Protein AF-A0A413ZVY8-F1 (afdb_monomer)

Nearest PDB structures (foldseek):
  7ovv-assembly1_B  TM=8.507E-01  e=1.824E-01  Arabidopsis thaliana
  8xbn-assembly1_A  TM=8.697E-01  e=4.868E-01  Arabidopsis thaliana
  8xbp-assembly1_Q  TM=8.707E-01  e=9.605E-01  Arabidopsis thaliana
  7zkt-assembly4_H  TM=8.630E-01  e=1.511E+00  Physcomitrium patens
  8xjh-assembly1_B  TM=7.318E-01  e=7.658E-01  Arabidopsis thaliana

pLDDT: mean 75.81, std 13.8, range [43.09, 90.81]

Foldseek 3Di:
DDPVPPPPCVVLVVVVVVVVVCVVVVNDDDDDDDDPVCVVVVVVCVVSVDDDPDDDPPD

Sequence (59 aa):
MDNKFQNKGIGSDIIHDVLRYLKMSKFKKVRLGVDKGNPQSYSFWKKNGFSVISENEYI

Mean predicted aligned error: 8.53 Å

Organism: NCBI:txid39491

InterPro domains:
  IPR000182 GNAT domain [PF00583] (3-50)
  IPR000182 GNAT domain [PS51186] (1-59)
  IPR016181 Acyl-CoA N-acyltransferase [SSF55729] (2-57)

Solvent-accessible surface area (backbone atoms only — not comparable to full-atom values): 4058 Å² total; per-residue (Å²): 133,71,83,85,62,65,94,69,55,56,72,54,53,54,49,50,53,52,52,50,52,39,49,73,70,68,52,89,78,87,87,80,91,74,66,86,92,37,66,67,57,52,54,52,42,48,74,68,74,49,74,94,85,73,8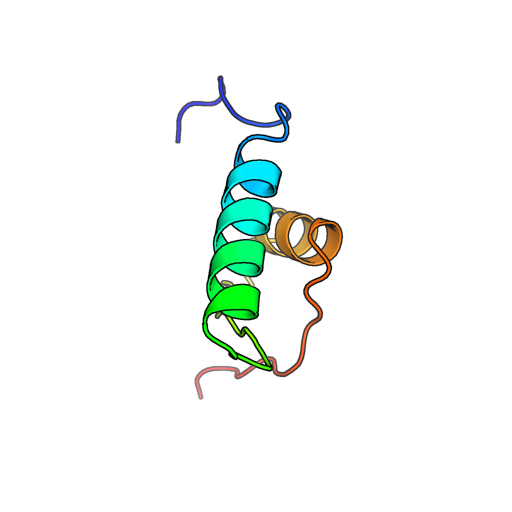4,79,73,89,125

Secondary structure (DSSP, 8-state):
--TTSTTSSHHHHHHHHHHHHHHHTT---------TT-HHHHHHHHHTT----------

Radius of gyration: 13.19 Å; Cα contacts (8 Å, |Δi|>4): 14; chains: 1; bounding box: 36×20×32 Å

Structure (mmCIF, N/CA/C/O backbone):
data_AF-A0A413ZVY8-F1
#
_entry.id   AF-A0A413ZVY8-F1
#
loop_
_atom_site.group_PDB
_atom_site.id
_atom_site.type_symbol
_atom_site.label_atom_id
_atom_site.label_alt_id
_atom_site.label_comp_id
_atom_site.label_asym_id
_atom_site.label_entity_id
_atom_site.label_seq_id
_atom_site.pdbx_PDB_ins_code
_atom_site.Cartn_x
_atom_site.Cartn_y
_atom_site.Cartn_z
_atom_site.occupancy
_atom_site.B_iso_or_equiv
_atom_site.auth_seq_id
_atom_site.auth_comp_id
_atom_site.auth_asym_id
_atom_site.auth_atom_id
_atom_site.pdbx_PDB_model_num
ATOM 1 N N . MET A 1 1 ? 11.602 -6.067 13.567 1.00 47.88 1 MET A N 1
ATOM 2 C CA . MET A 1 1 ? 12.001 -5.785 12.170 1.00 47.88 1 MET A CA 1
ATOM 3 C C . MET A 1 1 ? 13.269 -4.955 12.206 1.00 47.88 1 MET A C 1
ATOM 5 O O . MET A 1 1 ? 13.281 -3.938 12.884 1.00 47.88 1 MET A O 1
ATOM 9 N N . ASP A 1 2 ? 14.322 -5.413 11.531 1.00 43.44 2 ASP A N 1
ATOM 10 C CA . ASP A 1 2 ? 15.621 -4.739 11.464 1.00 43.44 2 ASP A CA 1
ATOM 11 C C . ASP A 1 2 ? 15.499 -3.328 10.871 1.00 43.44 2 ASP A C 1
ATOM 13 O O . ASP A 1 2 ? 15.020 -3.146 9.749 1.00 43.44 2 ASP A O 1
ATOM 17 N N . ASN A 1 3 ? 15.998 -2.325 11.599 1.00 49.97 3 ASN A N 1
ATOM 18 C CA . ASN A 1 3 ? 15.979 -0.907 11.212 1.00 49.97 3 ASN A CA 1
ATOM 19 C C . ASN A 1 3 ? 16.776 -0.613 9.914 1.00 49.97 3 ASN A C 1
ATOM 21 O O . ASN A 1 3 ? 16.767 0.501 9.400 1.00 49.97 3 ASN A O 1
ATOM 25 N N . LYS A 1 4 ? 17.474 -1.620 9.366 1.00 53.09 4 LYS A N 1
ATOM 26 C CA . LYS A 1 4 ? 18.347 -1.537 8.182 1.00 53.09 4 LYS A CA 1
ATOM 27 C C . LYS A 1 4 ? 17.622 -1.591 6.831 1.00 53.09 4 LYS A C 1
ATOM 29 O O . LYS A 1 4 ? 18.238 -1.285 5.807 1.00 53.09 4 LYS A O 1
ATOM 34 N N . PHE A 1 5 ? 16.346 -1.977 6.809 1.00 54.62 5 PHE A N 1
ATOM 35 C CA . PHE A 1 5 ? 15.575 -2.144 5.567 1.00 54.62 5 PHE A CA 1
ATOM 36 C C . PHE A 1 5 ? 14.406 -1.158 5.422 1.00 54.62 5 PHE A C 1
ATOM 38 O O . PHE A 1 5 ? 13.754 -1.126 4.377 1.00 54.62 5 PHE A O 1
ATOM 45 N N . GLN A 1 6 ? 14.158 -0.313 6.428 1.00 52.31 6 GLN A N 1
ATOM 46 C CA . GLN A 1 6 ? 13.209 0.794 6.305 1.00 52.31 6 GLN A CA 1
ATOM 47 C C . GLN A 1 6 ? 13.782 1.896 5.389 1.00 52.31 6 GLN A C 1
ATOM 49 O O . GLN A 1 6 ? 14.992 2.065 5.287 1.00 52.31 6 GLN A O 1
ATOM 54 N N . ASN A 1 7 ? 12.911 2.631 4.687 1.00 55.66 7 ASN A N 1
ATOM 55 C CA . ASN A 1 7 ? 13.235 3.701 3.718 1.00 55.66 7 ASN A CA 1
ATOM 56 C C . ASN A 1 7 ? 13.902 3.299 2.388 1.00 55.66 7 ASN A C 1
ATOM 58 O O . ASN A 1 7 ? 14.156 4.170 1.562 1.00 55.66 7 ASN A O 1
ATOM 62 N N . LYS A 1 8 ? 14.109 2.007 2.110 1.00 59.09 8 LYS A N 1
ATOM 63 C CA . LYS A 1 8 ? 14.694 1.553 0.831 1.00 59.09 8 LYS A CA 1
ATOM 64 C C . LYS A 1 8 ? 13.689 1.244 -0.282 1.00 59.09 8 LYS A C 1
ATOM 66 O O . LYS A 1 8 ? 14.081 0.729 -1.315 1.00 59.09 8 LYS A O 1
ATOM 71 N N . GLY A 1 9 ? 12.394 1.483 -0.071 1.00 66.44 9 GLY A N 1
ATOM 72 C CA . GLY A 1 9 ? 11.365 1.157 -1.071 1.00 66.44 9 GLY A CA 1
ATOM 73 C C . GLY A 1 9 ? 11.072 -0.341 -1.240 1.00 66.44 9 GLY A C 1
ATOM 74 O O . GLY A 1 9 ? 10.073 -0.675 -1.857 1.00 66.44 9 GLY A O 1
ATOM 75 N N . ILE A 1 10 ? 11.835 -1.230 -0.593 1.00 75.69 10 ILE A N 1
ATOM 76 C CA . ILE A 1 10 ? 11.699 -2.697 -0.695 1.00 75.69 10 ILE A CA 1
ATOM 77 C C . ILE A 1 10 ? 10.261 -3.167 -0.439 1.00 75.69 10 ILE A C 1
ATOM 79 O O . ILE A 1 10 ? 9.729 -3.987 -1.179 1.00 75.69 10 ILE A O 1
ATOM 83 N N . GLY A 1 11 ? 9.599 -2.626 0.591 1.00 75.75 11 GLY A N 1
ATOM 84 C CA . GLY A 1 11 ? 8.202 -2.969 0.866 1.00 75.75 11 GLY A CA 1
ATOM 85 C C . GLY A 1 11 ? 7.260 -2.568 -0.274 1.00 75.75 11 GLY A C 1
ATOM 86 O O . GLY A 1 11 ? 6.329 -3.304 -0.589 1.00 75.75 11 GLY A O 1
ATOM 87 N N . SER A 1 12 ? 7.512 -1.424 -0.911 1.00 79.44 12 SER A N 1
ATOM 88 C CA . SER A 1 12 ? 6.745 -0.982 -2.074 1.00 79.44 12 SER A CA 1
ATOM 89 C C . SER A 1 12 ? 7.005 -1.864 -3.290 1.00 79.44 12 SER A C 1
ATOM 91 O O . SER A 1 12 ? 6.048 -2.216 -3.969 1.00 79.44 12 SER A O 1
ATOM 93 N N . ASP A 1 13 ? 8.249 -2.272 -3.547 1.00 85.12 13 ASP A N 1
ATOM 94 C CA . ASP A 1 13 ? 8.573 -3.172 -4.664 1.00 85.12 13 ASP A CA 1
ATOM 95 C C . ASP A 1 13 ? 7.884 -4.531 -4.511 1.00 85.12 13 ASP A C 1
ATOM 97 O O . ASP A 1 13 ? 7.232 -5.003 -5.441 1.00 85.12 13 ASP A O 1
ATOM 101 N N . ILE A 1 14 ? 7.912 -5.107 -3.303 1.00 85.75 14 ILE A N 1
ATOM 102 C CA . ILE A 1 14 ? 7.211 -6.363 -2.997 1.00 85.75 14 ILE A CA 1
ATOM 103 C C . ILE A 1 14 ? 5.711 -6.230 -3.283 1.00 85.75 14 ILE A C 1
ATOM 105 O O . ILE A 1 14 ? 5.119 -7.094 -3.928 1.00 85.75 14 ILE A O 1
ATOM 109 N N . ILE A 1 15 ? 5.077 -5.149 -2.820 1.00 86.88 15 ILE A N 1
ATOM 110 C CA . ILE A 1 15 ? 3.645 -4.940 -3.049 1.00 86.88 15 ILE A CA 1
ATOM 111 C C . ILE A 1 15 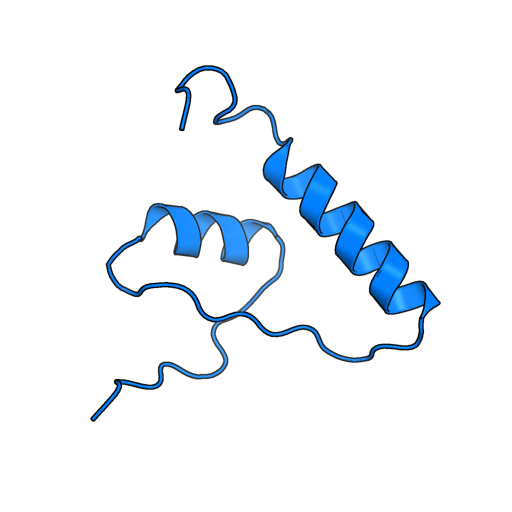? 3.331 -4.697 -4.522 1.00 86.88 15 ILE A C 1
ATOM 113 O O . ILE A 1 15 ? 2.330 -5.223 -5.006 1.00 86.88 15 ILE A O 1
ATOM 117 N N . HIS A 1 16 ? 4.172 -3.975 -5.258 1.00 86.56 16 HIS A N 1
ATOM 118 C CA . HIS A 1 16 ? 3.987 -3.808 -6.697 1.00 86.56 16 HIS A CA 1
ATOM 119 C C . HIS A 1 16 ? 4.070 -5.137 -7.450 1.00 86.56 16 HIS A C 1
ATOM 121 O O . HIS A 1 16 ? 3.219 -5.389 -8.305 1.00 86.56 16 HIS A O 1
ATOM 127 N N . ASP A 1 17 ? 5.016 -6.011 -7.108 1.00 89.75 17 ASP A N 1
ATOM 128 C CA . ASP A 1 17 ? 5.126 -7.336 -7.723 1.00 89.75 17 ASP A CA 1
ATOM 129 C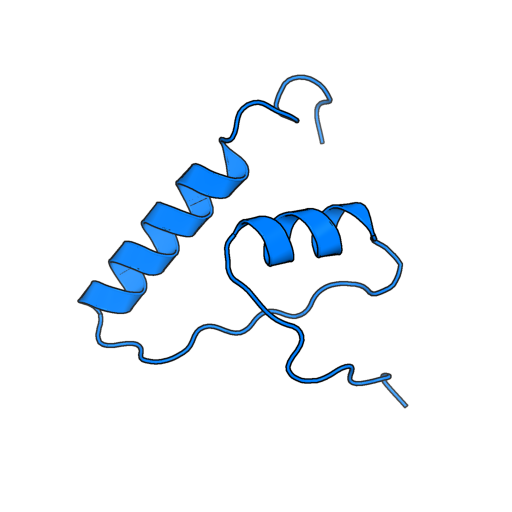 C . ASP A 1 17 ? 3.917 -8.220 -7.400 1.00 89.75 17 ASP A C 1
ATOM 131 O O . ASP A 1 17 ? 3.338 -8.842 -8.297 1.00 89.75 17 ASP A O 1
ATOM 135 N N . VAL A 1 18 ? 3.452 -8.213 -6.147 1.00 88.88 18 VAL A N 1
ATOM 136 C CA . VAL A 1 18 ? 2.231 -8.927 -5.747 1.00 88.88 18 VAL A CA 1
ATOM 137 C C . VAL A 1 18 ? 1.012 -8.390 -6.504 1.00 88.88 18 VAL A C 1
ATOM 139 O O . VAL A 1 18 ? 0.241 -9.168 -7.068 1.00 88.88 18 VAL A O 1
ATOM 142 N N . 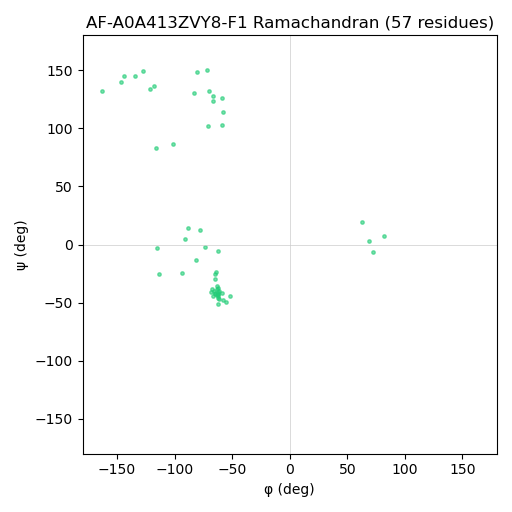LEU A 1 19 ? 0.839 -7.067 -6.581 1.00 87.50 19 LEU A N 1
ATOM 143 C CA . LEU A 1 19 ? -0.252 -6.436 -7.329 1.00 87.50 19 LEU A CA 1
ATOM 144 C C . LEU A 1 19 ? -0.190 -6.770 -8.822 1.00 87.50 19 LEU A C 1
ATOM 146 O O . LEU A 1 19 ? -1.226 -7.028 -9.440 1.00 87.50 19 LEU A O 1
ATOM 150 N N . ARG A 1 20 ? 1.010 -6.804 -9.408 1.00 88.94 20 ARG A N 1
ATOM 151 C CA . ARG A 1 20 ? 1.229 -7.195 -10.803 1.00 88.94 20 ARG A CA 1
ATOM 152 C C . ARG A 1 20 ? 0.796 -8.638 -11.038 1.00 88.94 20 ARG A C 1
ATOM 154 O O . ARG A 1 20 ? 0.060 -8.894 -11.991 1.00 88.94 20 ARG A O 1
ATOM 161 N N . TYR A 1 21 ? 1.184 -9.557 -10.160 1.00 90.62 21 TYR A N 1
ATOM 162 C CA . TYR A 1 21 ? 0.793 -10.960 -10.257 1.00 90.62 21 TYR A CA 1
ATOM 163 C C . TYR A 1 21 ? -0.721 -11.156 -10.091 1.00 90.62 21 TYR A C 1
ATOM 165 O O . TYR A 1 21 ? -1.353 -11.882 -10.863 1.00 90.62 21 TYR A O 1
ATOM 173 N N . LEU A 1 22 ? -1.338 -10.448 -9.141 1.00 89.00 22 LEU A N 1
ATOM 174 C CA . LEU A 1 22 ? -2.789 -10.461 -8.941 1.00 89.00 22 LEU A CA 1
ATOM 175 C C . LEU A 1 22 ? -3.530 -9.913 -10.168 1.00 89.00 22 LEU A C 1
ATOM 177 O O . LEU A 1 22 ? -4.523 -10.497 -10.606 1.00 89.00 22 LEU A O 1
ATOM 181 N N . LYS A 1 23 ? -3.014 -8.845 -10.786 1.00 87.69 23 LYS A N 1
ATOM 182 C CA . LYS A 1 23 ? -3.557 -8.297 -12.035 1.00 87.69 23 LYS A CA 1
ATOM 183 C C . LYS A 1 23 ? -3.472 -9.308 -13.181 1.00 87.69 23 LYS A C 1
ATOM 185 O O . LYS A 1 23 ? -4.446 -9.468 -13.916 1.00 87.69 23 LYS A O 1
ATOM 190 N N . MET A 1 24 ? -2.349 -10.018 -13.314 1.00 90.81 24 MET A N 1
ATOM 191 C CA . MET A 1 24 ? -2.192 -11.099 -14.300 1.00 90.81 24 MET A CA 1
ATOM 192 C C . MET A 1 24 ? -3.159 -12.259 -14.038 1.00 90.81 24 MET A C 1
ATOM 194 O O . MET A 1 24 ? -3.734 -12.810 -14.973 1.00 90.81 24 MET A O 1
ATOM 198 N N . SER A 1 25 ? -3.422 -12.560 -12.768 1.00 90.31 25 SER A N 1
ATOM 199 C CA . SER A 1 25 ? -4.379 -13.582 -12.331 1.00 90.31 25 SER A CA 1
ATOM 200 C C . SER A 1 25 ? -5.853 -13.134 -12.406 1.00 90.31 25 SER A C 1
ATOM 202 O O . SER A 1 25 ? -6.729 -13.809 -11.875 1.00 90.31 25 SER A O 1
ATOM 204 N N . LYS A 1 26 ? -6.157 -12.011 -13.080 1.00 90.12 26 LYS A N 1
ATOM 205 C CA . LYS A 1 26 ? -7.508 -11.437 -13.271 1.00 90.12 26 LYS A CA 1
ATOM 206 C C . LYS A 1 26 ? -8.223 -11.000 -11.982 1.00 90.12 26 LYS A C 1
ATOM 208 O O . LYS A 1 26 ? -9.440 -10.787 -11.998 1.00 90.12 26 LYS A O 1
ATOM 213 N N . PHE A 1 27 ? -7.498 -10.787 -10.883 1.00 86.38 27 PHE A N 1
ATOM 214 C CA . PHE A 1 27 ? -8.080 -10.176 -9.688 1.00 86.38 27 PHE A CA 1
ATOM 215 C C . PHE A 1 27 ? -8.372 -8.696 -9.942 1.00 86.38 27 PHE A C 1
ATOM 217 O O . PHE A 1 27 ? -7.535 -7.949 -10.446 1.00 86.38 27 PHE A O 1
ATOM 224 N N . LYS A 1 28 ? -9.583 -8.263 -9.581 1.00 83.75 28 LYS A N 1
ATOM 225 C CA . LYS A 1 28 ? -10.047 -6.887 -9.822 1.00 83.75 28 LYS A CA 1
ATOM 226 C C . LYS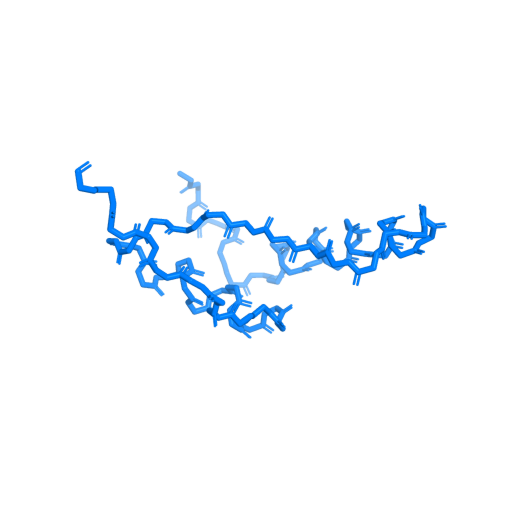 A 1 28 ? -9.812 -5.948 -8.643 1.00 83.75 28 LYS A C 1
ATOM 228 O O . LYS A 1 28 ? -9.792 -4.737 -8.834 1.00 83.75 28 LYS A O 1
ATOM 233 N N . LYS A 1 29 ? -9.716 -6.482 -7.422 1.00 82.50 29 LYS A N 1
ATOM 234 C CA . LYS A 1 29 ? -9.610 -5.701 -6.183 1.00 82.50 29 LYS A CA 1
ATOM 235 C C . LYS A 1 29 ? -8.749 -6.449 -5.173 1.00 82.50 29 LYS A C 1
ATOM 237 O O . LYS A 1 29 ? -8.896 -7.658 -5.028 1.00 82.50 29 LYS A O 1
ATOM 242 N N . VAL A 1 30 ? -7.905 -5.711 -4.461 1.00 83.94 30 VAL A N 1
ATOM 243 C CA . VAL A 1 30 ? -7.074 -6.209 -3.359 1.00 83.94 30 VAL A CA 1
ATOM 244 C C . VAL A 1 30 ? -7.438 -5.408 -2.118 1.00 83.94 30 VAL A C 1
ATOM 246 O O . VAL A 1 30 ? -7.594 -4.190 -2.190 1.00 83.94 30 VAL A O 1
ATOM 249 N N . ARG A 1 31 ? -7.643 -6.096 -0.997 1.00 85.44 31 ARG A N 1
ATOM 250 C CA . ARG A 1 31 ? -8.009 -5.498 0.289 1.00 85.44 31 ARG A CA 1
ATOM 251 C C . ARG A 1 31 ? -7.152 -6.129 1.371 1.00 85.44 31 ARG A C 1
ATOM 253 O O . ARG A 1 31 ? -6.853 -7.316 1.285 1.00 85.44 31 ARG A O 1
ATOM 260 N N . LEU A 1 32 ? -6.782 -5.341 2.370 1.00 83.44 32 LEU A N 1
ATOM 261 C CA . LEU A 1 32 ? -5.994 -5.803 3.503 1.00 83.44 32 LEU A CA 1
ATOM 262 C C . LEU A 1 32 ? -6.446 -5.092 4.780 1.00 83.44 32 LEU A C 1
ATOM 264 O O . LEU A 1 32 ? -6.846 -3.928 4.734 1.00 83.44 32 LEU A O 1
ATOM 268 N N . GLY A 1 33 ? -6.407 -5.811 5.899 1.00 81.75 33 GLY A N 1
ATOM 269 C CA . GLY A 1 33 ? -6.630 -5.238 7.221 1.00 81.75 33 GLY A CA 1
ATOM 270 C C . GLY A 1 33 ? -5.339 -4.612 7.733 1.00 81.75 33 GLY A C 1
ATOM 271 O O . GLY A 1 33 ? -4.286 -5.246 7.681 1.00 81.75 33 GLY A O 1
ATOM 272 N N . VAL A 1 34 ? -5.414 -3.371 8.205 1.00 77.12 34 VAL A N 1
ATOM 273 C CA . VAL A 1 34 ? -4.296 -2.676 8.852 1.00 77.12 34 VAL A CA 1
ATOM 274 C C . VAL A 1 34 ? -4.711 -2.366 10.276 1.00 77.12 34 VAL A C 1
ATOM 276 O O . VAL A 1 34 ? -5.832 -1.918 10.503 1.00 77.12 34 VAL A O 1
ATOM 279 N N . ASP A 1 35 ? -3.802 -2.587 11.220 1.00 79.69 35 ASP A N 1
ATOM 280 C CA . ASP A 1 35 ? -4.031 -2.198 12.603 1.00 79.69 35 ASP A CA 1
ATOM 281 C C . ASP A 1 35 ? -4.086 -0.666 12.734 1.00 79.69 35 ASP A C 1
ATOM 283 O O . ASP A 1 35 ? -3.182 0.043 12.274 1.00 79.69 35 ASP A O 1
ATOM 287 N N . LYS A 1 36 ? -5.152 -0.152 13.358 1.00 69.88 36 LYS A N 1
ATOM 288 C CA . LYS A 1 36 ? -5.384 1.291 13.537 1.00 69.88 36 LYS A CA 1
ATOM 289 C C . LYS A 1 36 ? -4.325 1.936 14.440 1.00 69.88 36 LYS A C 1
ATOM 291 O O . LYS A 1 36 ? -4.026 3.116 14.277 1.00 69.88 36 LYS A O 1
ATOM 296 N N . GLY A 1 37 ? -3.703 1.165 15.333 1.00 73.38 37 GLY A N 1
ATOM 297 C CA . GLY A 1 37 ? -2.609 1.606 16.195 1.00 73.38 37 GLY A CA 1
ATOM 298 C C . GLY A 1 37 ? -1.273 1.790 15.471 1.00 73.38 37 GLY A C 1
ATOM 299 O O . GLY A 1 37 ? -0.302 2.214 16.095 1.00 73.38 37 GLY A O 1
ATOM 300 N N . ASN A 1 38 ? -1.191 1.502 14.164 1.00 73.31 38 ASN A N 1
ATOM 301 C CA . ASN A 1 38 ? 0.045 1.598 13.394 1.00 73.31 38 ASN A CA 1
ATOM 302 C C . ASN A 1 38 ? -0.019 2.667 12.274 1.00 73.31 38 ASN A C 1
ATOM 304 O O . ASN A 1 38 ? -0.216 2.340 11.095 1.00 73.31 38 ASN A O 1
ATOM 308 N N . PRO A 1 39 ? 0.227 3.954 12.597 1.00 75.25 39 PRO A N 1
ATOM 309 C CA . PRO A 1 39 ? 0.208 5.049 11.619 1.00 75.25 39 PRO A CA 1
ATOM 310 C C . PRO A 1 39 ? 1.302 4.929 10.545 1.00 75.25 39 PRO A C 1
ATOM 312 O O . PRO A 1 39 ? 1.152 5.450 9.433 1.00 75.25 39 PRO A O 1
ATOM 315 N N . GLN A 1 40 ? 2.391 4.209 10.837 1.00 77.31 40 GLN A N 1
ATOM 316 C CA . GLN A 1 40 ? 3.436 3.919 9.856 1.00 77.31 40 GLN A CA 1
ATOM 317 C C . GLN A 1 40 ? 2.902 2.997 8.757 1.00 77.31 40 GLN A C 1
ATOM 319 O O . GLN A 1 40 ? 3.107 3.267 7.572 1.00 77.31 40 GLN A O 1
ATOM 324 N N . SER A 1 41 ? 2.167 1.949 9.140 1.00 78.19 41 SER A N 1
ATOM 325 C CA . SER A 1 41 ? 1.523 1.047 8.183 1.00 78.19 41 SER A CA 1
ATOM 326 C C . SER A 1 41 ? 0.481 1.788 7.353 1.00 78.19 41 SER A C 1
ATOM 328 O O . SER A 1 41 ? 0.471 1.657 6.132 1.00 78.19 41 SER A O 1
ATOM 330 N N . TYR A 1 42 ? -0.336 2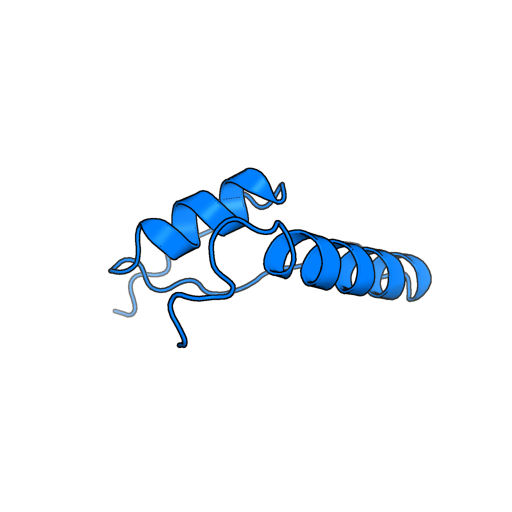.641 7.976 1.00 81.00 42 TYR A N 1
ATOM 331 C CA . TYR A 1 42 ? -1.300 3.475 7.255 1.00 81.00 42 TYR A CA 1
ATOM 332 C C . TYR A 1 42 ? -0.633 4.331 6.166 1.00 81.00 42 TYR A C 1
ATOM 334 O O . TYR A 1 42 ? -1.040 4.315 5.002 1.00 81.00 42 TYR A O 1
ATOM 342 N N . SER A 1 43 ? 0.443 5.033 6.529 1.00 82.44 43 SER A N 1
ATOM 343 C CA . SER A 1 43 ? 1.207 5.870 5.597 1.00 82.44 43 SER A CA 1
ATOM 344 C C . SER A 1 43 ? 1.847 5.047 4.477 1.00 82.44 43 SER A C 1
ATOM 346 O O . SER A 1 43 ? 1.848 5.471 3.320 1.00 82.44 43 SER A O 1
ATOM 348 N N . PHE A 1 44 ? 2.345 3.850 4.794 1.00 83.75 44 PHE A N 1
ATOM 349 C CA . PHE A 1 44 ? 2.895 2.918 3.815 1.00 83.75 44 PHE A CA 1
ATOM 350 C C . PHE A 1 44 ? 1.839 2.477 2.793 1.00 83.75 44 PHE A C 1
ATOM 352 O O . PHE A 1 44 ? 2.065 2.603 1.591 1.00 83.75 44 PHE A O 1
ATOM 359 N N . TRP A 1 45 ? 0.670 2.009 3.231 1.00 84.62 45 TRP A N 1
ATOM 360 C CA . TRP A 1 45 ? -0.382 1.541 2.321 1.00 84.62 45 TRP A CA 1
ATOM 361 C C . TRP A 1 45 ? -0.949 2.673 1.464 1.00 84.62 45 TRP A C 1
ATOM 363 O O . TRP A 1 45 ? -1.106 2.497 0.254 1.00 84.62 45 TRP A O 1
ATOM 373 N N . LYS A 1 46 ? -1.137 3.862 2.050 1.00 83.12 46 LYS A N 1
ATOM 374 C CA . LYS A 1 46 ? -1.544 5.068 1.316 1.00 83.12 46 LYS A CA 1
ATOM 375 C C . LYS A 1 46 ?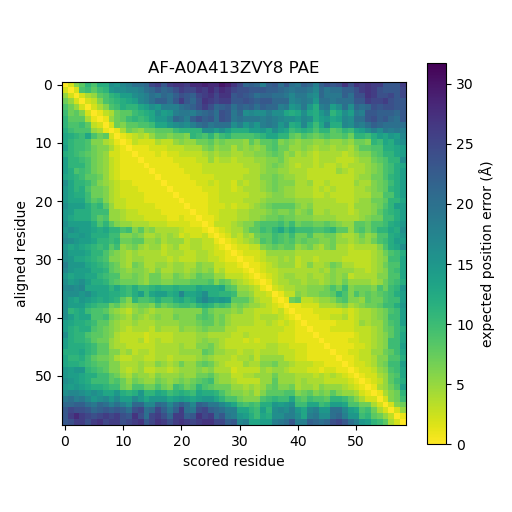 -0.540 5.438 0.221 1.00 83.12 46 LYS A C 1
ATOM 377 O O . LYS A 1 46 ? -0.941 5.753 -0.896 1.00 83.12 46 LYS A O 1
ATOM 382 N N . LYS A 1 47 ? 0.766 5.340 0.501 1.00 83.62 47 LYS A N 1
ATOM 383 C CA . LYS A 1 47 ? 1.831 5.573 -0.492 1.00 83.62 47 LYS A CA 1
ATOM 384 C C . LYS A 1 47 ? 1.827 4.537 -1.624 1.00 83.62 47 LYS A C 1
ATOM 386 O O . LYS A 1 47 ? 2.191 4.874 -2.743 1.00 83.62 47 LYS A O 1
ATOM 391 N N . ASN A 1 48 ? 1.387 3.309 -1.352 1.00 83.12 48 ASN A N 1
ATOM 392 C CA . ASN A 1 48 ? 1.281 2.224 -2.335 1.00 83.12 48 ASN A CA 1
ATOM 393 C C . ASN A 1 48 ? -0.070 2.194 -3.083 1.00 83.12 48 ASN A C 1
ATOM 395 O O . ASN A 1 48 ? -0.403 1.193 -3.712 1.00 83.12 48 ASN A O 1
ATOM 399 N N . GLY A 1 49 ? -0.869 3.264 -3.009 1.00 84.06 49 GLY A N 1
ATOM 400 C CA . GLY A 1 49 ? -2.122 3.393 -3.762 1.00 84.06 49 GLY A CA 1
ATOM 401 C C . GLY A 1 49 ? -3.330 2.691 -3.139 1.00 84.06 49 GLY A C 1
ATOM 402 O O . GLY A 1 49 ? -4.400 2.659 -3.747 1.00 84.06 49 GLY A O 1
ATOM 403 N N . PHE A 1 50 ? -3.201 2.155 -1.924 1.00 85.94 50 PHE A N 1
ATOM 404 C CA . PHE A 1 50 ? -4.347 1.657 -1.171 1.00 85.94 50 PHE A CA 1
ATOM 405 C C . PHE A 1 50 ? -5.087 2.812 -0.498 1.00 85.94 50 PHE A C 1
ATOM 407 O O . PHE A 1 50 ? -4.502 3.820 -0.107 1.00 85.94 50 PHE A O 1
ATOM 414 N N . SER A 1 51 ? -6.398 2.653 -0.358 1.00 82.12 51 SER A N 1
ATOM 415 C CA . SER A 1 51 ? -7.275 3.616 0.307 1.00 82.12 51 SER A CA 1
ATOM 416 C C . SER A 1 51 ? -8.101 2.910 1.371 1.00 82.12 51 SER A C 1
ATOM 418 O O . SER A 1 51 ? -8.431 1.730 1.226 1.00 82.12 51 SER A O 1
ATOM 420 N N . VAL A 1 52 ? -8.445 3.639 2.431 1.00 80.06 52 VAL A N 1
ATOM 421 C CA . VAL A 1 52 ? -9.361 3.137 3.455 1.00 80.06 52 VAL A CA 1
ATOM 422 C C . VAL A 1 52 ? -10.736 2.968 2.829 1.00 80.06 52 VAL A C 1
ATOM 424 O O . VAL A 1 52 ? -11.287 3.898 2.251 1.00 80.06 52 VAL A O 1
ATOM 427 N N . ILE A 1 53 ? -11.259 1.753 2.924 1.00 77.25 53 ILE A N 1
ATOM 428 C CA . ILE A 1 53 ? -12.568 1.362 2.385 1.00 77.25 53 ILE A CA 1
ATOM 429 C C . ILE A 1 53 ? -13.561 1.008 3.489 1.00 77.25 53 ILE A C 1
ATOM 431 O O . ILE A 1 53 ? -14.763 1.087 3.271 1.00 77.25 53 ILE A O 1
ATOM 435 N N . SER A 1 54 ? -13.065 0.589 4.650 1.00 73.94 54 SER A N 1
ATOM 436 C CA . SER A 1 54 ? -13.851 0.303 5.842 1.00 73.94 54 SER A CA 1
ATOM 437 C C . SER A 1 54 ? -12.897 0.268 7.028 1.00 73.94 54 SER A C 1
ATOM 439 O O . SER A 1 54 ? -11.842 -0.364 6.960 1.00 73.94 54 SER A O 1
ATOM 441 N N . GLU A 1 55 ? -13.270 0.967 8.090 1.00 68.06 55 GLU A N 1
ATOM 442 C CA . GLU A 1 55 ? -12.687 0.816 9.415 1.00 68.06 55 GLU A CA 1
ATOM 443 C C . GLU A 1 55 ? -13.694 -0.019 10.202 1.00 68.06 55 GLU A C 1
ATOM 445 O O . GLU A 1 55 ? -14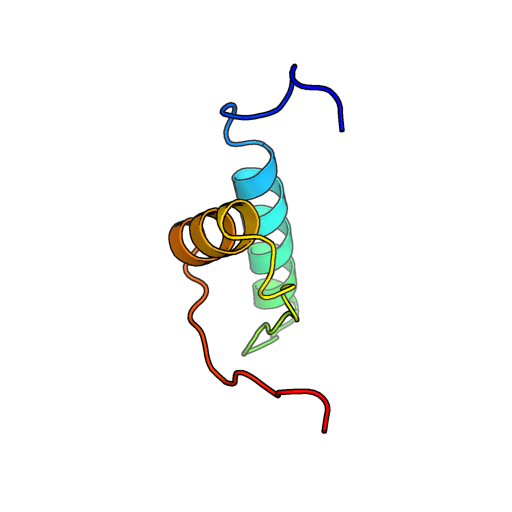.616 0.522 10.804 1.00 68.06 55 GLU A O 1
ATOM 450 N N . ASN A 1 56 ? -13.601 -1.348 10.112 1.00 57.69 56 ASN A N 1
ATOM 451 C CA . ASN A 1 56 ? -14.356 -2.182 11.039 1.00 57.69 56 ASN A CA 1
ATOM 452 C C . ASN A 1 56 ? -13.685 -2.032 12.405 1.00 57.69 56 ASN A C 1
ATOM 454 O O . ASN A 1 56 ? -12.632 -2.619 12.654 1.00 57.69 56 ASN A O 1
ATOM 458 N N . GLU A 1 57 ? -14.288 -1.224 13.274 1.00 49.94 57 GLU A N 1
ATOM 459 C CA . GLU A 1 57 ? -14.176 -1.449 14.708 1.00 49.94 57 GLU A CA 1
ATOM 460 C C . GLU A 1 57 ?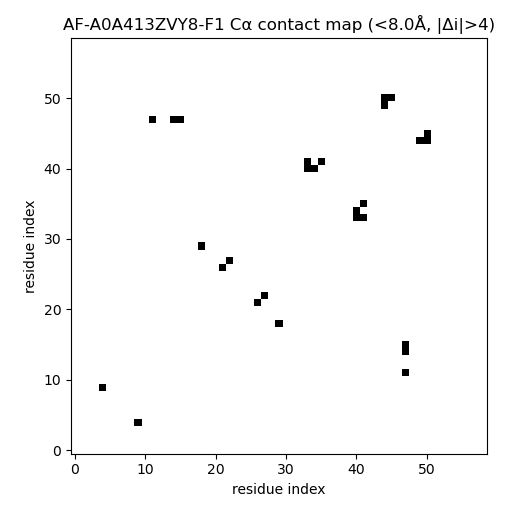 -14.703 -2.865 14.948 1.00 49.94 57 GLU A C 1
ATOM 462 O O . GLU A 1 57 ? -15.860 -3.162 14.651 1.00 49.94 57 GLU A O 1
ATOM 467 N N . TYR A 1 58 ? -13.824 -3.775 15.373 1.00 46.28 58 TYR A N 1
ATOM 468 C CA . TYR A 1 58 ? -14.283 -5.004 16.005 1.00 46.28 58 TYR A CA 1
ATOM 469 C C . TYR A 1 58 ? -15.097 -4.563 17.225 1.00 46.28 58 TYR A C 1
ATOM 471 O O . TYR A 1 58 ? -14.522 -4.088 18.203 1.00 46.28 58 TYR A O 1
ATOM 479 N N . ILE A 1 59 ? -16.421 -4.631 17.090 1.00 43.09 59 ILE A N 1
ATOM 480 C CA . ILE A 1 59 ? -17.394 -4.530 18.182 1.00 43.09 59 ILE A CA 1
ATOM 481 C C . ILE A 1 59 ? -17.477 -5.870 18.901 1.00 43.09 59 ILE A C 1
ATOM 483 O O . ILE A 1 59 ? -17.452 -6.908 18.196 1.00 43.09 59 ILE A O 1
#